Protein AF-A0A3B0TA34-F1 (afdb_monomer_lite)

Radius of gyration: 27.47 Å; chains: 1; bounding box: 43×39×85 Å

Foldseek 3Di:
DDDDDDPPPPPPDPPPPPPDPVPVPPDPPPQAQVNLVVLQCVCVVVVDDLVRSCVVSVDDSVVSVCSNVDVDGDDDDDPDDPDDPPCPPCVVVVVVLVVVQVVDDPVPRDDPVRVVVVVPD

Organism: NCBI:txid652676

Sequence (121 aa):
MTHLGGKLSFKIAPPVLILSVHFSAENEQVILMESAVKIRRLVLRNGHSIRSGSRSTGLSRKTIRKHVNDASPPSYHRNALPALHKLAGFEGWLEACYEQDLTRPSREHRSALKLYGLVSV

pLDDT: mean 76.42, std 22.55, range [29.98, 96.62]

Structure (mmCIF, N/CA/C/O backbone):
data_AF-A0A3B0TA34-F1
#
_entry.id   AF-A0A3B0TA34-F1
#
loop_
_atom_site.group_PDB
_atom_site.id
_atom_site.type_symbol
_atom_site.label_atom_id
_atom_site.label_alt_id
_atom_site.label_comp_id
_atom_site.label_asym_id
_atom_site.label_entity_id
_atom_site.label_seq_id
_atom_site.pdbx_PDB_ins_code
_atom_site.Cartn_x
_atom_site.Cartn_y
_atom_site.Cartn_z
_atom_site.occupancy
_atom_site.B_iso_or_equiv
_atom_site.auth_seq_id
_atom_site.auth_comp_id
_atom_site.auth_asym_id
_atom_site.auth_atom_id
_atom_site.pdbx_PDB_model_num
ATOM 1 N N . MET A 1 1 ? -6.168 -27.017 53.976 1.00 33.44 1 MET A N 1
ATOM 2 C CA . MET A 1 1 ? -6.008 -28.217 53.122 1.00 33.44 1 MET A CA 1
ATOM 3 C C . MET A 1 1 ? -7.008 -28.047 51.990 1.00 33.44 1 MET A C 1
ATOM 5 O O . MET A 1 1 ? -8.180 -27.975 52.296 1.00 33.44 1 MET A O 1
ATOM 9 N N . THR A 1 2 ? -6.690 -27.789 50.732 1.00 39.59 2 THR A N 1
ATOM 10 C CA . THR A 1 2 ? -5.500 -27.997 49.904 1.00 39.59 2 THR A CA 1
ATOM 11 C C . THR A 1 2 ? -5.573 -26.998 48.743 1.00 39.59 2 THR A C 1
ATOM 13 O O . THR A 1 2 ? -6.660 -26.624 48.310 1.00 39.59 2 THR A O 1
ATOM 16 N N . HIS A 1 3 ? -4.405 -26.563 48.270 1.00 38.34 3 HIS A N 1
ATOM 17 C CA . HIS A 1 3 ? -4.197 -25.832 47.020 1.00 38.34 3 HIS A CA 1
ATOM 18 C C . HIS A 1 3 ? -4.964 -26.447 45.838 1.00 38.34 3 HIS A C 1
ATOM 20 O O . HIS A 1 3 ? -5.135 -27.661 45.805 1.00 38.34 3 HIS A O 1
ATOM 26 N N . LEU A 1 4 ? -5.309 -25.629 44.836 1.00 40.94 4 LEU A N 1
ATOM 27 C CA . LEU A 1 4 ? -4.760 -25.746 43.474 1.00 40.94 4 LEU A CA 1
ATOM 28 C C . LEU A 1 4 ? -5.218 -24.553 42.619 1.00 40.94 4 LEU A C 1
ATOM 30 O O . LEU A 1 4 ? -6.343 -24.483 42.133 1.00 40.94 4 LEU A O 1
ATOM 34 N N . GLY A 1 5 ? -4.304 -23.595 42.450 1.00 37.91 5 GLY A N 1
ATOM 35 C CA . GLY A 1 5 ? -4.434 -22.526 41.472 1.00 37.91 5 GLY A CA 1
ATOM 36 C C . GLY A 1 5 ? -4.250 -23.079 40.062 1.00 37.91 5 GLY A C 1
ATOM 37 O O . GLY A 1 5 ? -3.171 -23.556 39.711 1.00 37.91 5 GLY A O 1
ATOM 38 N N . GLY A 1 6 ? -5.294 -22.980 39.244 1.00 34.88 6 GLY A N 1
ATOM 39 C CA . GLY A 1 6 ? -5.194 -23.151 37.801 1.00 34.88 6 GLY A CA 1
ATOM 40 C C . GLY A 1 6 ? -4.649 -21.870 37.181 1.00 34.88 6 GLY A C 1
ATOM 41 O O . GLY A 1 6 ? -5.402 -20.937 36.922 1.00 34.88 6 GLY A O 1
ATOM 42 N N . LYS A 1 7 ? -3.333 -21.804 36.964 1.00 43.19 7 LYS A N 1
ATOM 43 C CA . LYS A 1 7 ? -2.711 -20.767 36.135 1.00 43.19 7 LYS A CA 1
ATOM 44 C C . LYS A 1 7 ? -3.258 -20.915 34.712 1.00 43.19 7 LYS A C 1
ATOM 46 O O . LYS A 1 7 ? -2.795 -21.772 33.965 1.00 43.19 7 LYS A O 1
ATOM 51 N N . LEU A 1 8 ? -4.225 -20.086 34.322 1.00 38.94 8 LEU A N 1
ATOM 52 C CA . LEU A 1 8 ? -4.530 -19.861 32.911 1.00 38.94 8 LEU A CA 1
ATOM 53 C C . LEU A 1 8 ? -3.385 -19.025 32.340 1.00 38.94 8 LEU A C 1
ATOM 55 O O . LEU A 1 8 ? -3.430 -17.801 32.283 1.00 38.94 8 LEU A O 1
ATOM 59 N N . SER A 1 9 ? -2.297 -19.709 31.995 1.00 31.56 9 SER A N 1
ATOM 60 C CA . SER A 1 9 ? -1.220 -19.147 31.198 1.00 31.56 9 SER A CA 1
ATOM 61 C C . SER A 1 9 ? -1.808 -18.761 29.845 1.00 31.56 9 SER A C 1
ATOM 63 O O . SER A 1 9 ? -1.958 -19.612 28.969 1.00 31.56 9 SER A O 1
ATOM 65 N N . PHE A 1 10 ? -2.158 -17.485 29.677 1.00 35.09 10 PHE A N 1
ATOM 66 C CA . PHE A 1 10 ? -2.410 -16.902 28.367 1.00 35.09 10 PHE A CA 1
ATOM 67 C C . PHE A 1 10 ? -1.069 -16.926 27.630 1.00 35.09 10 PHE A C 1
ATOM 69 O O . PHE A 1 10 ? -0.249 -16.016 27.729 1.00 35.09 10 PHE A O 1
ATOM 76 N N . LYS A 1 11 ? -0.776 -18.057 26.982 1.00 32.44 11 LYS A N 1
ATOM 77 C CA . LYS A 1 11 ? 0.316 -18.152 26.023 1.00 32.44 11 LYS A CA 1
ATOM 78 C C . LYS A 1 11 ? -0.032 -17.149 24.935 1.00 32.44 11 LYS A C 1
ATOM 80 O O . LYS A 1 11 ? -0.903 -17.419 24.113 1.00 32.44 11 LYS A O 1
ATOM 85 N N . ILE A 1 12 ? 0.626 -15.995 24.958 1.00 38.75 12 ILE A N 1
ATOM 86 C CA . ILE A 1 12 ? 0.745 -15.134 23.788 1.00 38.75 12 ILE A CA 1
ATOM 87 C C . ILE A 1 12 ? 1.422 -16.020 22.746 1.00 38.75 12 ILE A C 1
ATOM 89 O O . ILE A 1 12 ? 2.625 -16.278 22.803 1.00 38.75 12 ILE A O 1
ATOM 93 N N . ALA A 1 13 ? 0.600 -16.626 21.894 1.00 39.50 13 ALA A N 1
ATOM 94 C CA . ALA A 1 13 ? 1.072 -17.420 20.786 1.00 39.50 13 ALA A CA 1
ATOM 95 C C . ALA A 1 13 ? 1.910 -16.498 19.883 1.00 39.50 13 ALA A C 1
ATOM 97 O O . ALA A 1 13 ? 1.554 -15.326 19.718 1.00 39.50 13 ALA A O 1
ATOM 98 N N . PRO A 1 14 ? 3.029 -16.992 19.325 1.00 38.81 14 PRO A N 1
ATOM 99 C CA . PRO A 1 14 ? 3.821 -16.231 18.367 1.00 38.81 14 PRO A CA 1
ATOM 100 C C . PRO A 1 14 ? 2.926 -15.763 17.209 1.00 38.81 14 PRO A C 1
ATOM 102 O O . PRO A 1 14 ? 1.928 -16.429 16.914 1.00 38.81 14 PRO A O 1
ATOM 105 N N . PRO A 1 15 ? 3.255 -14.618 16.582 1.00 42.88 15 PRO A N 1
ATOM 106 C CA . PRO A 1 15 ? 2.373 -13.917 15.659 1.00 42.88 15 PRO A CA 1
ATOM 107 C C . PRO A 1 15 ? 1.853 -14.888 14.609 1.00 42.88 15 PRO A C 1
ATOM 109 O O . PRO A 1 15 ? 2.621 -15.498 13.864 1.00 42.88 15 PRO A O 1
ATOM 112 N N . VAL A 1 16 ? 0.533 -15.061 14.618 1.00 40.81 16 VAL A N 1
ATOM 113 C CA . VAL A 1 16 ? -0.184 -15.946 13.712 1.00 40.81 16 VAL A CA 1
ATOM 114 C C . VAL A 1 16 ? 0.214 -15.553 12.296 1.00 40.81 16 VAL A C 1
ATOM 116 O O . VAL A 1 16 ? -0.021 -14.425 11.862 1.00 40.81 16 VAL A O 1
ATOM 119 N N . LEU A 1 17 ? 0.868 -16.479 11.598 1.00 34.91 17 LEU A N 1
ATOM 120 C CA . LEU A 1 17 ? 1.088 -16.409 10.165 1.00 34.91 17 LEU A CA 1
ATOM 121 C C . LEU A 1 17 ? -0.294 -16.313 9.509 1.00 34.91 17 LEU A C 1
ATOM 123 O O . LEU A 1 17 ? -0.996 -17.315 9.378 1.00 34.91 17 LEU A O 1
ATOM 127 N N . ILE A 1 18 ? -0.706 -15.096 9.147 1.00 35.75 18 ILE A N 1
ATOM 128 C CA . ILE A 1 18 ? -1.902 -14.853 8.340 1.00 35.75 18 ILE A CA 1
ATOM 129 C C . ILE A 1 18 ? -1.584 -15.381 6.941 1.00 35.75 18 ILE A C 1
ATOM 131 O O . ILE A 1 18 ? -0.991 -14.699 6.105 1.00 35.75 18 ILE A O 1
ATOM 135 N N . LEU A 1 19 ? -1.930 -16.647 6.721 1.00 29.98 19 LEU A N 1
ATOM 136 C CA . LEU A 1 19 ? -1.885 -17.286 5.421 1.00 29.98 19 LEU A CA 1
ATOM 137 C C . LEU A 1 19 ? -2.995 -16.689 4.548 1.00 29.98 19 LEU A C 1
ATOM 139 O O . LEU A 1 19 ? -4.182 -16.799 4.849 1.00 29.98 19 LEU A O 1
ATOM 143 N N . SER A 1 20 ? -2.551 -16.081 3.448 1.00 34.03 20 SER A N 1
ATOM 144 C CA . SER A 1 20 ? -3.316 -15.744 2.244 1.00 34.03 20 SER A CA 1
ATOM 145 C C . SER A 1 20 ? -4.539 -14.850 2.447 1.00 34.03 20 SER A C 1
ATOM 147 O O . SER A 1 20 ? -5.685 -15.258 2.271 1.00 34.03 20 SER A O 1
ATOM 149 N N . VAL A 1 21 ? -4.271 -13.554 2.630 1.00 36.91 21 VAL A N 1
ATOM 150 C CA . VAL A 1 21 ? -5.081 -12.561 1.920 1.00 36.91 21 VAL A CA 1
ATOM 151 C C . VAL A 1 21 ? -4.916 -12.897 0.440 1.00 36.91 21 VAL A C 1
ATOM 153 O O . VAL A 1 21 ? -3.814 -12.792 -0.099 1.00 36.91 21 VAL A O 1
ATOM 156 N N . HIS A 1 22 ? -5.989 -13.348 -0.207 1.00 36.06 22 HIS A N 1
ATOM 157 C CA . HIS A 1 22 ? -6.104 -13.304 -1.659 1.00 36.06 22 HIS A CA 1
ATOM 158 C C . HIS A 1 22 ? -6.110 -11.814 -2.035 1.00 36.06 22 HIS A C 1
ATOM 160 O O . HIS A 1 22 ? -7.150 -11.188 -2.215 1.00 36.06 22 HIS A O 1
ATOM 166 N N . PHE A 1 23 ? -4.923 -11.207 -2.017 1.00 35.44 23 PHE A N 1
ATOM 167 C CA . PHE A 1 23 ? -4.676 -9.872 -2.516 1.00 35.44 23 PHE A CA 1
ATOM 168 C C . PHE A 1 23 ? -4.859 -10.001 -4.018 1.00 35.44 23 PHE A C 1
ATOM 170 O O . PHE A 1 23 ? -3.992 -10.545 -4.704 1.00 35.44 23 PHE A O 1
ATOM 1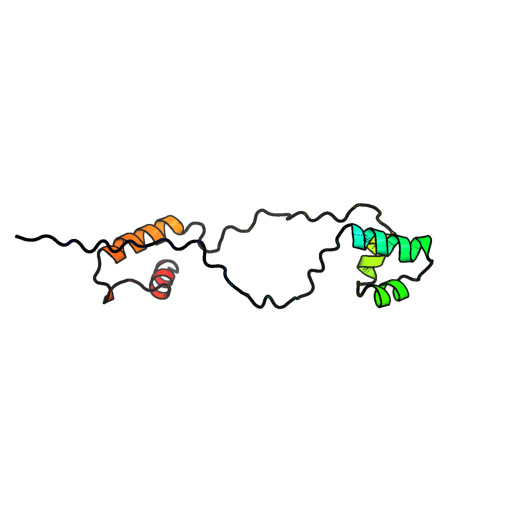77 N N . SER A 1 24 ? -6.049 -9.636 -4.500 1.00 31.17 24 SER A N 1
ATOM 178 C CA . SER A 1 24 ? -6.342 -9.543 -5.924 1.00 31.17 24 SER A CA 1
ATOM 179 C C . SER A 1 24 ? -5.193 -8.790 -6.573 1.00 31.17 24 SER A C 1
ATOM 181 O O . SER A 1 24 ? -4.972 -7.614 -6.297 1.00 31.17 24 SER A O 1
ATOM 183 N N . ALA A 1 25 ? -4.407 -9.534 -7.347 1.00 35.53 25 ALA A N 1
ATOM 184 C CA . ALA A 1 25 ? -3.177 -9.092 -7.966 1.00 35.53 25 ALA A CA 1
ATOM 185 C C . ALA A 1 25 ? -3.499 -8.089 -9.075 1.00 35.53 25 ALA A C 1
ATOM 187 O O . ALA A 1 25 ? -3.434 -8.395 -10.264 1.00 35.53 25 ALA A O 1
ATOM 188 N N . GLU A 1 26 ? -3.843 -6.867 -8.693 1.00 39.16 26 GLU A N 1
ATOM 189 C CA . GLU A 1 26 ? -3.820 -5.730 -9.595 1.00 39.16 26 GLU A CA 1
ATOM 190 C C . GLU A 1 26 ? -2.362 -5.298 -9.783 1.00 39.16 26 GLU A C 1
ATOM 192 O O . GLU A 1 26 ? -1.885 -4.354 -9.176 1.00 39.16 26 GLU A O 1
ATOM 197 N N . ASN A 1 27 ? -1.630 -6.064 -10.598 1.00 42.25 27 ASN A N 1
ATOM 198 C CA . ASN A 1 27 ? -0.451 -5.663 -11.376 1.00 42.25 27 ASN A CA 1
ATOM 199 C C . ASN A 1 27 ? 0.507 -4.604 -10.778 1.00 42.25 27 ASN A C 1
ATOM 201 O O . ASN A 1 27 ? 0.987 -3.740 -11.513 1.00 42.25 27 ASN A O 1
ATOM 205 N N . GLU A 1 28 ? 0.905 -4.692 -9.508 1.00 48.56 28 GLU A N 1
ATOM 206 C CA . GLU A 1 28 ? 2.122 -4.016 -9.039 1.00 48.56 28 GLU A CA 1
ATOM 207 C C . GLU A 1 28 ? 3.344 -4.843 -9.460 1.00 48.56 28 GLU A C 1
ATOM 209 O O . GLU A 1 28 ? 4.028 -5.479 -8.661 1.00 48.56 28 GLU A O 1
ATOM 214 N N . GLN A 1 29 ? 3.617 -4.869 -10.768 1.00 57.53 29 GLN A N 1
ATOM 215 C CA . GLN A 1 29 ? 4.881 -5.387 -11.286 1.00 57.53 29 GLN A CA 1
ATOM 216 C C . GLN A 1 29 ? 5.991 -4.407 -10.901 1.00 57.53 29 GLN A C 1
ATOM 218 O O . GLN A 1 29 ? 6.318 -3.473 -11.637 1.00 57.53 29 GLN A O 1
ATOM 223 N N . VAL A 1 30 ? 6.562 -4.615 -9.717 1.00 72.69 30 VAL A N 1
ATOM 224 C CA . VAL A 1 30 ? 7.811 -3.979 -9.307 1.00 72.69 30 VAL A CA 1
ATOM 225 C C . VAL A 1 30 ? 8.890 -4.435 -10.292 1.00 72.69 30 VAL A C 1
ATOM 227 O O . VAL A 1 30 ? 9.220 -5.614 -10.403 1.00 72.69 30 VAL A O 1
ATOM 230 N N . ILE A 1 31 ? 9.414 -3.492 -11.067 1.00 80.81 31 ILE A N 1
ATOM 231 C CA . ILE A 1 31 ? 10.470 -3.727 -12.045 1.00 80.81 31 ILE A CA 1
ATOM 232 C C . ILE A 1 31 ? 11.787 -3.794 -11.293 1.00 80.81 31 ILE A C 1
ATOM 234 O O . ILE A 1 31 ? 12.345 -2.786 -10.865 1.00 80.81 31 ILE A O 1
ATOM 238 N N . LEU A 1 32 ? 12.306 -5.006 -11.173 1.00 85.94 32 LEU A N 1
ATOM 239 C CA . LEU A 1 32 ? 13.644 -5.226 -10.654 1.00 85.94 32 LEU A CA 1
ATOM 240 C C . LEU A 1 32 ? 14.700 -4.699 -11.637 1.00 85.94 32 LEU A C 1
ATOM 242 O O . LEU 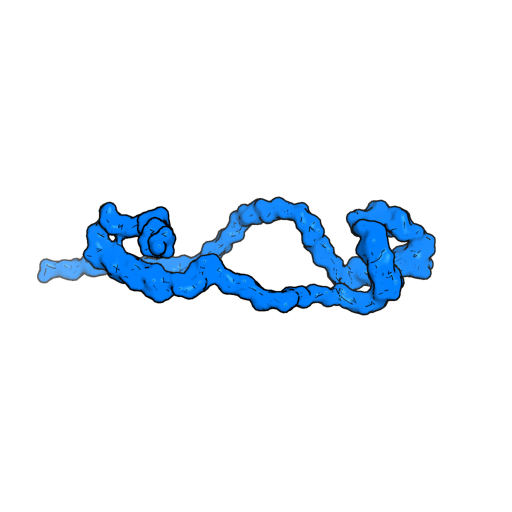A 1 32 ? 14.481 -4.626 -12.851 1.00 85.94 32 LEU A O 1
ATOM 246 N N . MET A 1 33 ? 15.881 -4.377 -11.110 1.00 87.44 33 MET A N 1
ATOM 247 C CA . MET A 1 33 ? 17.013 -3.870 -11.893 1.00 87.44 33 MET A CA 1
ATOM 248 C C . MET A 1 33 ? 17.364 -4.785 -13.078 1.00 87.44 33 MET A C 1
ATOM 250 O O . MET A 1 33 ? 17.609 -4.321 -14.192 1.00 87.44 33 MET A O 1
ATOM 254 N N . GLU A 1 34 ? 17.310 -6.101 -12.873 1.00 85.94 34 GLU A N 1
ATOM 255 C CA . GLU A 1 34 ? 17.548 -7.087 -13.929 1.00 85.94 34 GLU A CA 1
ATOM 256 C C . GLU A 1 34 ? 16.573 -6.956 -15.110 1.00 85.94 34 GLU A C 1
ATOM 258 O O . GLU A 1 34 ? 16.974 -7.076 -16.269 1.00 85.94 34 GLU A O 1
ATOM 263 N N . SER A 1 35 ? 15.306 -6.655 -14.835 1.00 86.50 35 SER A N 1
ATOM 264 C CA . SER A 1 35 ? 14.264 -6.483 -15.844 1.00 86.50 35 SER A CA 1
ATOM 265 C C . SER A 1 35 ? 14.483 -5.196 -16.634 1.00 86.50 35 SER A C 1
ATOM 267 O O . SER A 1 35 ? 14.386 -5.211 -17.861 1.00 86.50 35 SER A O 1
ATOM 269 N N . ALA A 1 36 ? 14.888 -4.108 -15.971 1.00 87.75 36 ALA A N 1
ATOM 270 C CA . ALA A 1 36 ? 15.260 -2.862 -16.642 1.00 87.75 36 ALA A CA 1
ATOM 271 C C . 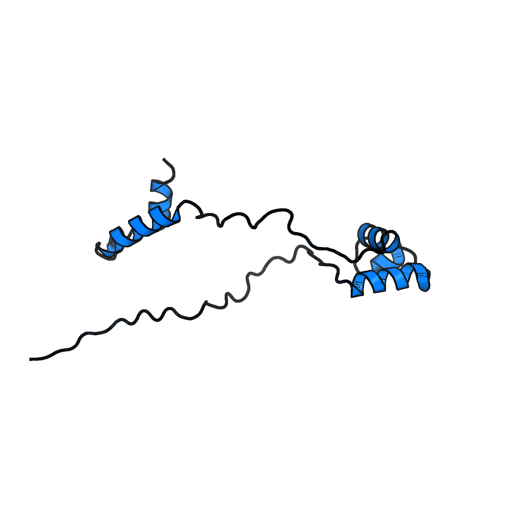ALA A 1 36 ? 16.449 -3.056 -17.606 1.00 87.75 36 ALA A C 1
ATOM 273 O O . ALA A 1 36 ? 16.401 -2.616 -18.759 1.00 87.75 36 ALA A O 1
ATOM 274 N N . VAL A 1 37 ? 17.484 -3.795 -17.190 1.00 90.56 37 VAL A N 1
ATOM 275 C CA . VAL A 1 37 ? 18.640 -4.109 -18.049 1.00 90.56 37 VAL A CA 1
ATOM 276 C C . VAL A 1 37 ? 18.244 -5.009 -19.224 1.00 90.56 37 VAL A C 1
ATOM 278 O O . VAL A 1 37 ? 18.681 -4.769 -20.354 1.00 90.56 37 VAL A O 1
ATOM 281 N N . LYS A 1 38 ? 17.392 -6.019 -18.996 1.00 91.06 38 LYS A N 1
ATOM 282 C CA . LYS A 1 38 ? 16.866 -6.900 -20.057 1.00 91.06 38 LYS A CA 1
ATOM 283 C C . LYS A 1 38 ? 16.116 -6.096 -21.121 1.00 91.06 38 LYS A C 1
ATOM 285 O O . LYS A 1 38 ? 16.388 -6.274 -22.307 1.00 91.06 38 LYS A O 1
ATOM 290 N N . ILE A 1 39 ? 15.254 -5.159 -20.716 1.00 91.88 39 ILE A N 1
ATOM 291 C CA . ILE A 1 39 ? 14.530 -4.258 -21.630 1.00 91.88 39 ILE A CA 1
ATOM 292 C C . ILE A 1 39 ? 15.504 -3.448 -22.492 1.00 91.88 39 ILE A C 1
ATOM 294 O O . ILE A 1 39 ? 15.348 -3.384 -23.713 1.00 91.88 39 ILE A O 1
ATOM 298 N N . ARG A 1 40 ? 16.531 -2.851 -21.873 1.00 92.06 40 ARG A N 1
ATOM 299 C CA . ARG A 1 40 ? 17.519 -2.030 -22.588 1.00 92.06 40 ARG A CA 1
ATOM 300 C C . ARG A 1 40 ? 18.307 -2.844 -23.601 1.00 92.06 40 ARG A C 1
ATOM 302 O O . ARG A 1 40 ? 18.444 -2.413 -24.740 1.00 92.06 40 ARG A O 1
ATOM 309 N N . ARG A 1 41 ? 18.776 -4.038 -23.229 1.00 93.69 41 ARG A N 1
ATOM 310 C CA . ARG A 1 41 ? 19.461 -4.943 -24.168 1.00 93.69 41 ARG A CA 1
ATOM 311 C C . ARG A 1 41 ? 18.547 -5.328 -25.329 1.00 93.69 41 ARG A C 1
ATOM 313 O O . ARG A 1 41 ? 18.966 -5.275 -26.479 1.00 93.69 41 ARG A O 1
ATOM 320 N N . LEU A 1 42 ? 17.294 -5.656 -25.037 1.00 93.19 42 LEU A N 1
ATOM 321 C CA . LEU A 1 42 ? 16.324 -6.074 -26.042 1.00 93.19 42 LEU A CA 1
ATOM 322 C C . LEU A 1 42 ? 16.081 -4.980 -27.098 1.00 93.19 42 LEU A C 1
ATOM 324 O O . LEU A 1 42 ? 16.036 -5.278 -28.286 1.00 93.19 42 LEU A O 1
ATOM 328 N N . VAL A 1 43 ? 15.980 -3.711 -26.702 1.00 94.19 43 VAL A N 1
ATOM 329 C CA . VAL A 1 43 ? 15.699 -2.621 -27.654 1.00 94.19 43 VAL A CA 1
ATOM 330 C C . VAL A 1 43 ? 16.974 -2.037 -28.266 1.00 94.19 43 VAL A C 1
ATOM 332 O O . VAL A 1 43 ? 17.060 -1.910 -29.482 1.00 94.19 43 VAL A O 1
ATOM 335 N N . LEU A 1 44 ? 17.970 -1.694 -27.445 1.00 93.75 44 LEU A N 1
ATOM 336 C CA . LEU A 1 44 ? 19.158 -0.958 -27.894 1.00 93.75 44 LEU A CA 1
ATOM 337 C C . LEU A 1 44 ? 20.223 -1.859 -28.521 1.00 93.75 44 LEU A C 1
ATOM 339 O O . LEU A 1 44 ? 20.914 -1.427 -29.435 1.00 93.75 44 LEU A O 1
ATOM 343 N N . ARG A 1 45 ? 20.375 -3.098 -28.033 1.00 94.06 45 ARG A N 1
ATOM 344 C CA . ARG A 1 45 ? 21.388 -4.036 -28.546 1.00 94.06 45 ARG A CA 1
ATOM 345 C C . ARG A 1 45 ? 20.818 -4.965 -29.610 1.00 94.06 45 ARG A C 1
ATOM 347 O O . ARG A 1 45 ? 21.446 -5.161 -30.639 1.00 94.06 45 ARG A O 1
ATOM 354 N N . ASN A 1 46 ? 19.641 -5.532 -29.359 1.00 93.12 46 ASN A N 1
ATOM 355 C CA . ASN A 1 46 ? 19.034 -6.513 -30.262 1.00 93.12 46 ASN A CA 1
ATOM 356 C C . ASN A 1 46 ? 18.122 -5.865 -31.324 1.00 93.12 46 ASN A C 1
ATOM 358 O O . ASN A 1 46 ? 17.594 -6.569 -32.178 1.00 93.12 46 ASN A O 1
ATOM 362 N N . GLY A 1 47 ? 17.900 -4.545 -31.269 1.00 93.81 47 GLY A N 1
ATOM 363 C CA . GLY A 1 47 ? 17.146 -3.803 -32.285 1.00 93.81 47 GLY A CA 1
ATOM 364 C C . GLY A 1 47 ? 15.638 -4.074 -32.304 1.00 93.81 47 GLY A C 1
ATOM 365 O O . GLY A 1 47 ? 14.958 -3.716 -33.267 1.00 93.81 47 GLY A O 1
ATOM 366 N N . HIS A 1 48 ? 15.073 -4.701 -31.268 1.00 94.00 48 HIS A N 1
ATOM 367 C CA . HIS A 1 48 ? 13.635 -4.947 -31.233 1.00 94.00 48 HIS A CA 1
ATOM 368 C C . HIS A 1 48 ? 12.851 -3.641 -31.079 1.00 94.00 48 HIS A C 1
ATOM 370 O O . HIS A 1 48 ? 13.154 -2.790 -30.241 1.00 94.00 48 HIS A O 1
ATOM 376 N N . SER A 1 49 ? 11.752 -3.522 -31.825 1.00 96.62 49 SER A N 1
ATOM 377 C CA . SER A 1 49 ? 10.828 -2.402 -31.650 1.00 96.62 49 SER A CA 1
ATOM 378 C C . SER A 1 49 ? 10.168 -2.427 -30.265 1.00 96.62 49 SER A C 1
ATOM 380 O O . SER A 1 49 ? 9.919 -3.487 -29.688 1.00 96.62 49 SER 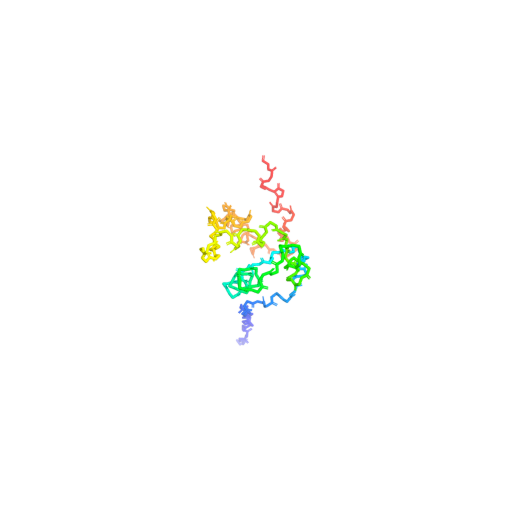A O 1
ATOM 382 N N . ILE A 1 50 ? 9.764 -1.256 -29.763 1.00 95.38 50 ILE A N 1
ATOM 383 C CA . ILE A 1 50 ? 9.032 -1.123 -28.488 1.00 95.38 50 ILE A CA 1
ATOM 384 C C . ILE A 1 50 ? 7.760 -1.996 -28.461 1.00 95.38 50 ILE A C 1
ATOM 386 O O . ILE A 1 50 ? 7.396 -2.545 -27.422 1.00 95.38 50 ILE A O 1
ATOM 390 N N . ARG A 1 51 ? 7.076 -2.156 -29.607 1.00 94.56 51 ARG A N 1
ATOM 391 C CA . ARG A 1 51 ? 5.902 -3.041 -29.720 1.00 94.56 51 ARG A CA 1
ATOM 392 C C . ARG A 1 51 ? 6.281 -4.512 -29.555 1.00 94.56 51 ARG A C 1
ATOM 394 O O . ARG A 1 51 ? 5.570 -5.221 -28.849 1.00 94.56 51 ARG A O 1
ATOM 401 N N . SER A 1 52 ? 7.376 -4.942 -30.182 1.00 94.00 52 SER A N 1
ATOM 402 C CA . SER A 1 52 ? 7.904 -6.302 -30.039 1.00 94.00 52 SER A CA 1
ATOM 403 C C . SER A 1 52 ? 8.318 -6.575 -28.594 1.00 94.00 52 SER A C 1
ATOM 405 O O . SER A 1 52 ? 7.892 -7.573 -28.025 1.00 94.00 52 SER A O 1
ATOM 407 N N . GLY A 1 53 ? 9.052 -5.643 -27.976 1.00 90.88 53 GLY A N 1
ATOM 408 C CA . GLY A 1 53 ? 9.453 -5.735 -26.572 1.00 90.88 53 GLY A CA 1
ATOM 409 C C . GLY A 1 53 ? 8.266 -5.841 -25.613 1.00 90.88 53 GLY A C 1
ATOM 410 O O . GLY A 1 53 ? 8.319 -6.600 -24.654 1.00 90.88 53 GLY A O 1
ATOM 411 N N . SER A 1 54 ? 7.168 -5.128 -25.881 1.00 91.06 54 SER A N 1
ATOM 412 C CA . SER A 1 54 ? 5.942 -5.199 -25.067 1.00 91.06 54 SER A CA 1
ATOM 413 C C . SER A 1 54 ? 5.280 -6.573 -25.136 1.00 91.06 54 SER A C 1
ATOM 415 O O . SER A 1 54 ? 4.887 -7.111 -24.107 1.00 91.06 54 SER A O 1
ATOM 417 N N . ARG A 1 55 ? 5.224 -7.182 -26.327 1.00 90.94 55 ARG A N 1
ATOM 418 C CA . ARG A 1 55 ? 4.700 -8.545 -26.495 1.00 90.94 55 ARG A CA 1
ATOM 419 C C . ARG A 1 55 ? 5.583 -9.596 -25.822 1.00 90.94 55 ARG A C 1
ATOM 421 O O . ARG A 1 55 ? 5.050 -10.526 -25.239 1.00 90.94 55 ARG A O 1
ATOM 428 N N . SER A 1 56 ? 6.907 -9.444 -25.885 1.00 87.75 56 SER A N 1
ATOM 429 C CA . SER A 1 56 ? 7.839 -10.426 -25.318 1.00 87.75 56 SER A CA 1
ATOM 430 C C . SER A 1 56 ? 7.992 -10.322 -23.800 1.00 87.75 56 SER A C 1
ATOM 432 O O . SER A 1 56 ? 8.244 -11.326 -23.149 1.00 87.75 56 SER A O 1
ATOM 434 N N . THR A 1 57 ? 7.889 -9.116 -23.231 1.00 85.94 57 THR A N 1
ATOM 435 C CA . THR A 1 57 ? 8.091 -8.884 -21.787 1.00 85.94 57 THR A CA 1
ATOM 436 C C . THR A 1 57 ? 6.791 -8.781 -20.993 1.00 85.94 57 THR A C 1
ATOM 438 O O . THR A 1 57 ? 6.844 -8.740 -19.771 1.00 85.94 57 THR A O 1
ATOM 441 N N . GLY A 1 58 ? 5.633 -8.676 -21.657 1.00 88.00 58 GLY A N 1
ATOM 442 C CA . GLY A 1 58 ? 4.349 -8.404 -21.000 1.00 88.00 58 GLY A CA 1
ATOM 443 C C . GLY A 1 58 ? 4.229 -6.987 -20.423 1.00 88.00 58 GLY A C 1
ATOM 444 O O . GLY A 1 58 ? 3.186 -6.625 -19.885 1.00 88.00 58 GLY A O 1
ATOM 445 N N . LEU A 1 59 ? 5.268 -6.155 -20.553 1.00 88.94 59 LEU A N 1
ATOM 446 C CA . LEU A 1 59 ? 5.286 -4.801 -20.017 1.00 88.94 59 LEU A CA 1
ATOM 447 C C . LEU A 1 59 ? 4.583 -3.816 -20.946 1.00 88.94 59 LEU A C 1
ATOM 449 O O . LEU A 1 59 ? 4.613 -3.926 -22.180 1.00 88.94 59 LEU A O 1
ATOM 453 N N . SER A 1 60 ? 4.009 -2.774 -20.345 1.00 90.25 60 SER A N 1
ATOM 454 C CA . SER A 1 60 ? 3.425 -1.678 -21.108 1.00 90.25 60 SER A CA 1
ATOM 455 C C . SER A 1 60 ? 4.488 -1.000 -21.983 1.00 90.25 60 SER A C 1
ATOM 457 O O . SER A 1 60 ? 5.647 -0.817 -21.596 1.00 90.25 60 SER A O 1
ATOM 459 N N . ARG A 1 61 ? 4.082 -0.537 -23.169 1.00 92.44 61 ARG A N 1
ATOM 460 C CA . ARG A 1 61 ? 4.971 0.219 -24.070 1.00 92.44 61 ARG A CA 1
ATOM 461 C C . ARG A 1 61 ? 5.534 1.479 -23.402 1.00 92.44 61 ARG A C 1
ATOM 463 O O . ARG A 1 61 ? 6.655 1.872 -23.712 1.00 92.44 61 ARG A O 1
ATOM 470 N N . LYS A 1 62 ? 4.775 2.094 -22.483 1.00 94.31 62 LYS A N 1
ATOM 471 C CA . LYS A 1 62 ? 5.201 3.263 -21.696 1.00 94.31 62 LYS A CA 1
ATOM 472 C C . LYS A 1 62 ? 6.365 2.902 -20.772 1.00 94.31 62 LYS A C 1
ATOM 474 O O . LYS A 1 62 ? 7.357 3.620 -20.746 1.00 94.31 62 LYS A O 1
ATOM 479 N N . THR A 1 63 ? 6.268 1.766 -20.086 1.00 91.94 63 THR A N 1
ATOM 480 C CA . THR A 1 63 ? 7.315 1.228 -19.210 1.00 91.94 63 THR A CA 1
ATOM 481 C C . THR A 1 63 ? 8.599 0.924 -19.977 1.00 91.94 63 THR A C 1
ATOM 483 O O . THR A 1 63 ? 9.682 1.332 -19.568 1.00 91.94 63 THR A O 1
ATOM 486 N N . ILE A 1 64 ? 8.479 0.265 -21.131 1.00 92.81 64 ILE A N 1
ATOM 487 C CA . ILE A 1 64 ? 9.632 -0.030 -21.988 1.00 92.81 64 ILE A CA 1
ATOM 488 C C . ILE A 1 64 ? 10.280 1.266 -22.469 1.00 92.81 64 ILE A C 1
ATOM 490 O O . ILE A 1 64 ? 11.487 1.426 -22.342 1.00 92.81 64 ILE A O 1
ATOM 494 N N . ARG A 1 65 ? 9.485 2.225 -22.963 1.00 94.88 65 ARG A N 1
ATOM 495 C CA . ARG A 1 65 ? 9.997 3.530 -23.398 1.00 94.88 65 ARG A CA 1
ATOM 496 C C . ARG A 1 65 ? 10.710 4.270 -22.263 1.00 94.88 65 ARG A C 1
ATOM 498 O O . ARG A 1 65 ? 11.781 4.815 -22.503 1.00 94.88 65 ARG A O 1
ATOM 505 N N . LYS A 1 66 ? 10.160 4.243 -21.041 1.00 93.12 66 LYS A N 1
ATOM 506 C CA . LYS A 1 66 ? 10.804 4.810 -19.846 1.00 93.12 66 LYS A CA 1
ATOM 507 C C . LYS A 1 66 ? 12.208 4.232 -19.669 1.00 93.12 66 LYS A C 1
ATOM 509 O O . LYS A 1 66 ? 13.154 5.000 -19.617 1.00 93.12 66 LYS A O 1
ATOM 514 N N . HIS A 1 67 ? 12.352 2.908 -19.641 1.00 91.31 67 HIS A N 1
ATOM 515 C CA . HIS A 1 67 ? 13.647 2.269 -19.377 1.00 91.31 67 HIS A CA 1
ATOM 516 C C . HIS A 1 67 ? 14.605 2.238 -20.564 1.00 91.31 67 HIS A C 1
ATOM 518 O O . HIS A 1 67 ? 15.798 2.040 -20.368 1.00 91.31 67 HIS A O 1
ATOM 524 N N . VAL A 1 68 ? 14.125 2.444 -21.787 1.00 92.88 68 VAL A N 1
ATOM 525 C CA . VAL A 1 68 ? 14.996 2.685 -22.945 1.00 92.88 68 VAL A CA 1
ATOM 526 C C . VAL A 1 68 ? 15.604 4.085 -22.868 1.00 92.88 68 VAL A C 1
ATOM 528 O O . VAL A 1 68 ? 16.811 4.233 -23.052 1.00 92.88 68 VAL A O 1
ATOM 531 N N . ASN A 1 69 ? 14.797 5.093 -22.534 1.00 93.31 69 ASN A N 1
ATOM 532 C CA . ASN A 1 69 ? 15.243 6.484 -22.469 1.00 93.31 69 ASN A CA 1
ATOM 533 C C . ASN A 1 69 ? 16.073 6.778 -21.211 1.00 93.31 69 ASN A C 1
ATOM 535 O O . ASN A 1 69 ? 17.075 7.477 -21.289 1.00 93.31 69 ASN A O 1
ATOM 539 N N . ASP A 1 70 ? 15.679 6.219 -20.069 1.00 90.06 70 ASP A N 1
ATOM 540 C CA . ASP A 1 70 ? 16.314 6.437 -18.771 1.00 90.06 70 ASP A CA 1
ATOM 541 C C . ASP A 1 70 ? 17.105 5.193 -18.338 1.00 90.06 70 ASP A C 1
ATOM 543 O O . ASP A 1 70 ? 16.564 4.084 -18.276 1.00 90.06 70 ASP A O 1
ATOM 547 N N . ALA A 1 71 ? 18.404 5.378 -18.091 1.00 86.50 71 ALA A N 1
ATOM 548 C CA . ALA A 1 71 ? 19.321 4.333 -17.633 1.00 86.50 71 ALA A CA 1
ATOM 549 C C . ALA A 1 71 ? 19.374 4.213 -16.105 1.00 86.50 71 ALA A C 1
ATOM 551 O O . ALA A 1 71 ? 20.029 3.303 -15.594 1.00 86.50 71 ALA A O 1
ATOM 552 N N . SER A 1 72 ? 18.716 5.129 -15.392 1.00 87.62 72 SER A N 1
ATOM 553 C CA . SER A 1 72 ? 18.668 5.131 -13.940 1.00 87.62 72 SER A CA 1
ATOM 554 C C . SER A 1 72 ? 18.057 3.827 -13.415 1.00 87.62 72 SER A C 1
ATOM 556 O O . SER A 1 72 ? 17.068 3.331 -13.980 1.00 87.62 72 SER A O 1
ATOM 558 N N . PRO A 1 73 ? 18.630 3.241 -12.348 1.00 84.06 73 PRO A N 1
ATOM 559 C CA . PRO A 1 73 ? 18.037 2.081 -11.707 1.00 84.06 73 PRO A CA 1
ATOM 560 C C . PRO A 1 73 ? 16.610 2.406 -11.231 1.00 84.06 73 PRO A C 1
ATOM 562 O O . PRO A 1 73 ? 16.365 3.502 -10.716 1.00 84.06 73 PRO A O 1
ATOM 565 N N . PRO A 1 74 ? 15.648 1.471 -11.365 1.00 87.38 74 PRO A N 1
ATOM 566 C CA . PRO A 1 74 ? 14.340 1.623 -10.745 1.00 87.38 74 PRO A CA 1
ATOM 567 C C . PRO A 1 74 ? 14.510 1.865 -9.246 1.00 87.38 74 PRO A C 1
ATOM 569 O O . PRO A 1 74 ? 15.111 1.051 -8.547 1.00 87.38 74 PRO A O 1
ATOM 572 N N . SER A 1 75 ? 13.987 2.989 -8.766 1.00 83.31 75 SER A N 1
ATOM 573 C CA . SER A 1 75 ? 13.982 3.310 -7.347 1.00 83.31 75 SER A CA 1
ATOM 574 C C . SER A 1 75 ? 12.551 3.450 -6.850 1.00 83.31 75 SER A C 1
ATOM 576 O O . SER A 1 75 ? 11.723 4.124 -7.470 1.00 83.31 75 SER A O 1
ATOM 578 N N . TYR A 1 76 ? 12.269 2.766 -5.746 1.00 83.31 76 TYR A N 1
ATOM 579 C CA . TYR A 1 76 ? 10.957 2.684 -5.126 1.00 83.31 76 TYR A CA 1
ATOM 580 C C . TYR A 1 76 ? 11.028 3.376 -3.776 1.00 83.31 76 TYR A C 1
ATOM 582 O O . TYR A 1 76 ? 11.506 2.807 -2.798 1.00 83.31 76 TYR A O 1
ATOM 590 N N . HIS A 1 77 ? 10.549 4.614 -3.732 1.00 80.31 77 HIS A N 1
ATOM 591 C CA . HIS A 1 77 ? 10.414 5.357 -2.489 1.00 80.31 77 HIS A CA 1
ATOM 592 C C . HIS A 1 77 ? 8.938 5.460 -2.129 1.00 80.31 77 HIS A C 1
ATOM 594 O O . HIS A 1 77 ? 8.100 5.785 -2.972 1.00 80.31 77 HIS A O 1
ATOM 600 N N . ARG A 1 78 ? 8.614 5.198 -0.862 1.00 77.94 78 ARG A N 1
ATOM 601 C CA . ARG A 1 78 ? 7.318 5.594 -0.313 1.00 77.94 78 ARG A CA 1
ATOM 602 C C . ARG A 1 78 ? 7.393 7.091 -0.027 1.00 77.94 78 ARG A C 1
ATOM 604 O O . ARG A 1 78 ? 8.217 7.515 0.773 1.00 77.94 78 ARG A O 1
ATOM 611 N N . ASN A 1 79 ? 6.553 7.878 -0.697 1.00 76.19 79 ASN A N 1
ATOM 612 C CA . ASN A 1 79 ? 6.542 9.340 -0.547 1.00 76.19 79 ASN A CA 1
ATOM 613 C C . ASN A 1 79 ? 6.022 9.802 0.822 1.00 76.19 79 ASN A C 1
ATOM 615 O O . ASN A 1 79 ? 6.245 10.943 1.208 1.00 76.19 79 ASN A O 1
ATOM 619 N N . ALA A 1 80 ? 5.323 8.930 1.546 1.00 78.38 80 ALA A N 1
ATOM 620 C CA . ALA A 1 80 ? 4.820 9.202 2.878 1.00 78.38 80 ALA A CA 1
ATOM 621 C C . ALA A 1 80 ? 5.169 8.042 3.808 1.00 78.38 80 ALA A C 1
ATOM 623 O O . ALA A 1 80 ? 5.287 6.887 3.375 1.00 78.38 80 ALA A O 1
ATOM 624 N N . LEU A 1 81 ? 5.289 8.359 5.097 1.00 72.88 81 LEU A N 1
ATOM 625 C CA . LEU A 1 81 ? 5.225 7.343 6.138 1.00 72.88 81 LEU A CA 1
ATOM 626 C C . LEU A 1 81 ? 3.927 6.540 5.958 1.00 72.88 81 LEU A C 1
ATOM 628 O O . LEU A 1 81 ? 2.931 7.102 5.487 1.00 72.88 81 LEU A O 1
ATOM 632 N N . PRO A 1 82 ? 3.920 5.237 6.296 1.00 72.50 82 PRO A N 1
ATOM 633 C CA . PRO A 1 82 ? 2.679 4.481 6.343 1.00 72.50 82 PRO A CA 1
ATOM 634 C C . PRO A 1 82 ? 1.656 5.297 7.128 1.00 72.50 82 PRO A C 1
ATOM 636 O O . PRO A 1 82 ? 1.982 5.790 8.211 1.00 72.50 82 PRO A O 1
ATOM 639 N N . ALA A 1 83 ? 0.456 5.482 6.570 1.00 72.94 83 ALA A N 1
ATOM 640 C CA . ALA A 1 83 ? -0.632 6.061 7.342 1.00 72.94 83 ALA A CA 1
ATOM 641 C C . ALA A 1 83 ? -0.700 5.294 8.664 1.00 72.94 83 ALA A C 1
ATOM 643 O O . ALA A 1 83 ? -0.633 4.058 8.655 1.00 72.94 83 ALA A O 1
ATOM 644 N N . LEU A 1 84 ? -0.758 6.022 9.782 1.00 72.19 84 LEU A N 1
ATOM 645 C CA . LEU A 1 84 ? -0.960 5.392 11.078 1.00 72.19 84 LEU A CA 1
ATOM 646 C C . LEU A 1 84 ? -2.161 4.440 10.954 1.00 72.19 84 LEU A C 1
ATOM 648 O O . LEU A 1 84 ? -3.107 4.724 10.208 1.00 72.19 84 LEU A O 1
ATOM 652 N N . HIS A 1 85 ? -2.102 3.270 11.598 1.00 79.50 85 HIS A N 1
ATOM 653 C CA . HIS A 1 85 ? -3.198 2.305 11.498 1.00 79.50 85 HIS A CA 1
ATOM 654 C C . HIS A 1 85 ? -4.519 2.974 11.901 1.00 79.50 85 HIS A C 1
ATOM 656 O O . HIS A 1 85 ? -4.530 3.934 12.658 1.00 79.50 85 HIS A O 1
ATOM 662 N N . LYS A 1 86 ? -5.659 2.478 11.411 1.00 83.06 86 LYS A N 1
ATOM 663 C CA . LYS A 1 86 ? -6.967 3.159 11.558 1.00 83.06 86 LYS A CA 1
ATOM 664 C C . LYS A 1 86 ? -7.396 3.458 13.005 1.00 83.06 86 LYS A C 1
ATOM 666 O O . LYS A 1 86 ? -8.281 4.274 13.216 1.00 83.06 86 LYS A O 1
ATOM 671 N N . LEU A 1 87 ? -6.806 2.759 13.970 1.00 83.69 87 LEU A N 1
ATOM 672 C CA . LEU A 1 87 ? -7.034 2.918 15.410 1.00 83.69 87 LEU A CA 1
ATOM 673 C C . LEU A 1 87 ? -6.053 3.890 16.085 1.00 83.69 87 LEU A C 1
ATOM 675 O O . LEU A 1 87 ? -6.120 4.062 17.296 1.00 83.69 87 LEU A O 1
ATOM 679 N N . ALA A 1 88 ? -5.150 4.505 15.323 1.00 83.81 88 ALA A N 1
ATOM 680 C CA . ALA A 1 88 ? -4.174 5.437 15.851 1.00 83.81 88 ALA A CA 1
ATOM 681 C C . ALA A 1 88 ? -4.846 6.677 16.429 1.00 83.81 88 ALA A C 1
ATOM 683 O O . ALA A 1 88 ? -5.629 7.341 15.750 1.00 83.81 88 ALA A O 1
ATOM 684 N N . GLY A 1 89 ? -4.525 6.969 17.687 1.00 86.94 89 GLY A N 1
ATOM 685 C CA . GLY A 1 89 ? -5.168 8.008 18.487 1.00 86.94 89 GLY A CA 1
ATOM 686 C C . GLY A 1 89 ? -6.296 7.488 19.383 1.00 86.94 89 GLY A C 1
ATOM 687 O O . GLY A 1 89 ? -6.783 8.242 20.220 1.00 86.94 89 GLY A O 1
ATOM 688 N N . PHE A 1 90 ? -6.687 6.214 19.260 1.00 89.94 90 PHE A N 1
ATOM 689 C CA . PHE A 1 90 ? -7.732 5.593 20.081 1.00 89.94 90 PHE A CA 1
ATOM 690 C C . PHE A 1 90 ? -7.198 4.524 21.042 1.00 89.94 90 PHE A C 1
ATOM 692 O O . PHE A 1 90 ? -7.981 3.956 21.798 1.00 89.94 90 PHE A O 1
ATOM 699 N N . GLU A 1 91 ? -5.891 4.247 21.053 1.00 90.81 91 GLU A N 1
ATOM 700 C CA . GLU A 1 91 ? -5.284 3.170 21.844 1.00 90.81 91 GLU A CA 1
ATOM 701 C C . GLU A 1 91 ? -5.588 3.295 23.333 1.00 90.81 91 GLU A C 1
ATOM 703 O O . GLU A 1 91 ? -6.120 2.360 23.921 1.00 90.81 91 GLU A O 1
ATOM 708 N N . GLY A 1 92 ? -5.329 4.463 23.927 1.00 92.31 92 GLY A N 1
ATOM 709 C CA . GLY A 1 92 ? -5.569 4.670 25.358 1.00 92.31 92 GLY A CA 1
ATOM 710 C C . GLY A 1 92 ? -7.051 4.578 25.729 1.00 92.31 92 GLY A C 1
ATOM 711 O O . GLY A 1 92 ? -7.403 4.076 26.794 1.00 92.31 92 GLY A O 1
ATOM 712 N N . TRP A 1 93 ? -7.943 5.008 24.831 1.00 93.44 93 TRP A N 1
ATOM 713 C CA . TRP A 1 93 ? -9.385 4.875 25.036 1.00 93.44 93 TRP A CA 1
ATOM 714 C C . TRP A 1 93 ? -9.845 3.411 24.945 1.00 93.44 93 TRP A C 1
ATOM 716 O O . TRP A 1 93 ? -10.636 2.961 25.778 1.00 93.44 93 TRP A O 1
ATOM 726 N N . LEU A 1 94 ? -9.325 2.654 23.972 1.00 93.06 94 LEU A N 1
ATOM 727 C CA . LEU A 1 94 ? -9.590 1.221 23.827 1.00 93.06 94 LEU A CA 1
ATOM 728 C C . LEU A 1 94 ? -9.059 0.432 25.027 1.00 93.06 94 LEU A C 1
ATOM 730 O O . LEU A 1 94 ? -9.762 -0.442 25.529 1.00 93.06 94 LEU A O 1
ATOM 734 N N . GLU A 1 95 ? -7.865 0.767 25.513 1.00 95.00 95 GLU A N 1
ATOM 735 C CA . GLU A 1 95 ? -7.247 0.147 26.687 1.00 95.00 95 GLU A CA 1
ATOM 736 C C . GLU A 1 95 ? -8.077 0.409 27.951 1.00 95.00 95 GLU A C 1
ATOM 738 O O . GLU A 1 95 ? -8.434 -0.527 28.661 1.00 95.00 95 GLU A O 1
ATOM 743 N N . ALA A 1 96 ? -8.524 1.649 28.176 1.00 94.12 96 ALA A N 1
ATOM 744 C CA . ALA A 1 96 ? -9.420 1.966 29.289 1.00 94.12 96 ALA A CA 1
ATOM 745 C C . ALA A 1 96 ? -10.761 1.211 29.209 1.00 94.12 96 ALA A C 1
ATOM 747 O O . ALA A 1 96 ? -11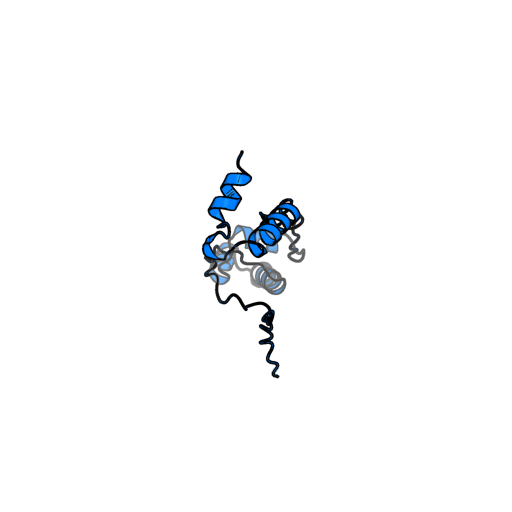.286 0.748 30.225 1.00 94.12 96 ALA A O 1
ATOM 748 N N . CYS A 1 97 ? -11.331 1.068 28.008 1.00 93.00 97 CYS A N 1
ATOM 749 C CA . CYS A 1 97 ? -12.550 0.282 27.813 1.00 93.00 97 CYS A CA 1
ATOM 750 C C . CYS A 1 97 ? -12.323 -1.208 28.090 1.00 93.00 97 CYS A C 1
ATOM 752 O O . CYS A 1 97 ? -13.191 -1.845 28.689 1.00 93.00 97 CYS A O 1
ATOM 754 N N . TYR A 1 98 ? -11.169 -1.737 27.682 1.00 93.75 98 TYR A N 1
ATOM 755 C CA . TYR A 1 98 ? -10.774 -3.120 27.913 1.00 93.75 98 TYR A CA 1
ATOM 756 C C . TYR A 1 98 ? -10.616 -3.419 29.407 1.00 93.75 98 TYR A C 1
ATOM 758 O O . TYR A 1 98 ? -11.237 -4.355 29.904 1.00 93.75 98 TYR A O 1
ATOM 766 N N . GLU A 1 99 ? -9.890 -2.576 30.144 1.00 95.69 99 GLU A N 1
ATOM 767 C CA . GLU A 1 99 ? -9.722 -2.718 31.596 1.00 95.69 99 GLU A CA 1
ATOM 768 C C . GLU A 1 99 ? -11.065 -2.663 32.340 1.00 95.69 99 GLU A C 1
ATOM 770 O O . GLU A 1 99 ? -11.329 -3.467 33.234 1.00 95.69 99 GLU A O 1
ATOM 775 N N . GLN A 1 100 ? -11.975 -1.770 31.933 1.00 93.44 100 GLN A N 1
ATOM 776 C CA . GLN A 1 100 ? -13.330 -1.740 32.494 1.00 93.44 100 GLN A CA 1
ATOM 777 C C . GLN A 1 100 ? -14.093 -3.037 32.232 1.00 93.44 100 GLN A C 1
ATOM 779 O O . GLN A 1 100 ? -14.793 -3.530 33.116 1.00 93.44 100 GLN A O 1
ATOM 784 N N . ASP A 1 101 ? -13.991 -3.585 31.026 1.00 93.12 101 ASP A N 1
ATOM 785 C CA . ASP A 1 101 ? -14.720 -4.793 30.668 1.00 93.12 101 ASP A CA 1
ATOM 786 C C . ASP A 1 101 ? -14.137 -6.032 31.364 1.00 93.12 101 ASP A C 1
ATOM 788 O O . ASP A 1 101 ? -14.911 -6.890 31.778 1.00 93.12 101 ASP A O 1
ATOM 792 N N . LEU A 1 102 ? -12.829 -6.084 31.645 1.00 94.06 102 LEU A N 1
ATOM 793 C CA . LEU A 1 102 ? -12.231 -7.143 32.471 1.00 94.06 102 LEU A CA 1
ATOM 794 C C . LEU A 1 102 ? -12.844 -7.233 33.877 1.00 94.06 102 LEU A C 1
ATOM 796 O O . LEU A 1 102 ? -12.950 -8.330 34.426 1.00 94.06 102 LEU A O 1
ATOM 800 N N . THR A 1 103 ? -13.280 -6.107 34.453 1.00 93.75 103 THR A N 1
ATOM 801 C CA . THR A 1 103 ? -13.943 -6.099 35.771 1.00 93.75 103 THR A CA 1
ATOM 802 C C . THR A 1 103 ? -15.389 -6.597 35.732 1.00 93.75 103 THR A C 1
ATOM 804 O O . THR A 1 103 ? -15.963 -6.915 36.774 1.00 93.75 103 THR A O 1
ATOM 807 N N . ARG A 1 104 ? -15.995 -6.676 34.542 1.00 90.00 104 ARG A N 1
ATOM 808 C CA . ARG A 1 104 ? -17.393 -7.070 34.360 1.00 90.00 104 ARG A CA 1
ATOM 809 C C . ARG A 1 104 ? -17.541 -8.575 34.137 1.00 90.00 104 ARG A C 1
ATOM 811 O O . ARG A 1 104 ? -16.634 -9.226 33.611 1.00 90.00 104 ARG A O 1
ATOM 818 N N . PRO A 1 105 ? -18.720 -9.143 34.447 1.00 93.25 105 PRO A N 1
ATOM 819 C CA . PRO A 1 105 ? -19.069 -10.487 34.007 1.00 93.25 105 PRO A CA 1
ATOM 820 C C . PRO A 1 105 ? -18.926 -10.618 32.484 1.00 93.25 105 PRO A C 1
ATOM 822 O O . PRO A 1 105 ? -19.298 -9.712 31.743 1.00 93.25 105 PRO A O 1
ATOM 825 N N . SER A 1 106 ? -18.473 -11.777 31.997 1.00 87.81 106 SER A N 1
ATOM 826 C CA . SER A 1 106 ? -18.216 -12.006 30.561 1.00 87.81 106 SER A CA 1
ATOM 827 C C . SER A 1 106 ? -19.411 -11.711 29.639 1.00 87.81 106 SER A C 1
ATOM 829 O O . SER A 1 106 ? -19.226 -11.331 28.487 1.00 87.81 106 SER A O 1
ATOM 831 N N . ARG A 1 107 ? -20.645 -11.830 30.148 1.00 90.88 107 ARG A N 1
ATOM 832 C CA . ARG A 1 107 ? -21.876 -11.519 29.399 1.00 90.88 107 ARG A CA 1
ATOM 833 C C . ARG A 1 107 ? -22.076 -10.019 29.137 1.00 90.88 107 ARG A C 1
ATOM 835 O O . ARG A 1 107 ? -22.898 -9.662 28.302 1.00 90.88 107 ARG A O 1
ATOM 842 N N . GLU A 1 108 ? -21.351 -9.162 29.850 1.00 91.56 108 GLU A N 1
ATOM 843 C CA . GLU A 1 108 ? -21.489 -7.700 29.832 1.00 91.56 108 GLU A CA 1
ATOM 844 C C . GLU A 1 108 ? -20.292 -6.985 29.185 1.00 91.56 108 GLU A C 1
ATOM 846 O O . GLU A 1 108 ? -20.239 -5.750 29.161 1.00 91.56 108 GLU A O 1
ATOM 851 N N . HIS A 1 109 ? -19.328 -7.743 28.653 1.00 94.06 109 HIS A N 1
ATOM 852 C CA . HIS A 1 109 ? -18.211 -7.196 27.882 1.00 94.06 109 HIS A CA 1
ATOM 853 C C . HIS A 1 109 ? -18.743 -6.468 26.644 1.00 94.06 109 HIS A C 1
ATOM 855 O O . HIS A 1 109 ? -19.662 -6.945 25.968 1.00 94.06 109 HIS A O 1
ATOM 861 N N . ARG A 1 110 ? -18.209 -5.279 26.346 1.00 92.56 110 ARG A N 1
ATOM 862 C CA . ARG A 1 110 ? -18.676 -4.492 25.202 1.00 92.56 110 ARG A CA 1
ATOM 863 C C . ARG A 1 110 ? -18.164 -5.130 23.912 1.00 92.56 110 ARG A C 1
ATOM 865 O O . ARG A 1 110 ? -17.016 -5.546 23.806 1.00 92.56 110 ARG A O 1
ATOM 872 N N . SER A 1 111 ? -19.018 -5.174 22.894 1.00 92.94 111 SER A N 1
ATOM 873 C CA . SER A 1 111 ? -18.615 -5.586 21.548 1.00 92.94 111 SER A CA 1
ATOM 874 C C . SER A 1 111 ? -17.952 -4.432 20.793 1.00 92.94 111 SER A C 1
ATOM 876 O O . SER A 1 111 ? -18.186 -3.261 21.097 1.00 92.94 111 SER A O 1
ATOM 878 N N . ALA A 1 112 ? -17.192 -4.749 19.741 1.00 90.38 112 ALA A N 1
ATOM 879 C CA . ALA A 1 112 ? -16.573 -3.740 18.878 1.00 90.38 112 ALA A CA 1
ATOM 880 C C . ALA A 1 112 ? -17.592 -2.738 18.296 1.00 90.38 112 ALA A C 1
ATOM 882 O O . ALA A 1 112 ? -17.306 -1.548 18.220 1.00 90.38 112 ALA A O 1
ATOM 883 N N . LEU A 1 113 ? -18.806 -3.191 17.954 1.00 92.31 113 LEU A N 1
ATOM 884 C CA . LEU A 1 113 ? -19.895 -2.314 17.497 1.00 92.31 113 LEU A CA 1
ATOM 885 C C . LEU A 1 113 ? -20.336 -1.328 18.583 1.00 92.31 113 LEU A C 1
ATOM 887 O O . LEU A 1 113 ? -20.593 -0.161 18.298 1.00 92.31 113 LEU A O 1
ATOM 891 N N . LYS A 1 114 ? -20.409 -1.795 19.835 1.00 91.75 114 LYS A N 1
ATOM 892 C CA . LYS A 1 114 ? -20.789 -0.956 20.971 1.00 91.75 114 LYS A CA 1
ATOM 893 C C . LYS A 1 114 ? -19.706 0.070 21.286 1.00 91.75 114 LYS A C 1
ATOM 895 O O . LYS A 1 114 ? -20.041 1.208 21.574 1.00 91.75 114 LYS A O 1
ATOM 900 N N . LEU A 1 115 ? -18.434 -0.312 21.174 1.00 91.81 115 LEU A N 1
ATOM 901 C CA . LEU A 1 115 ? -17.301 0.609 21.276 1.00 91.81 115 LEU A CA 1
ATOM 902 C C . LEU A 1 115 ? -17.335 1.666 20.161 1.00 91.81 115 LEU A C 1
ATOM 904 O O . LEU A 1 115 ? -17.249 2.853 20.449 1.00 91.81 115 LEU A O 1
ATOM 908 N N . TYR A 1 116 ? -17.548 1.261 18.908 1.00 90.69 116 TYR A N 1
ATOM 909 C CA . TYR A 1 116 ? -17.636 2.193 17.781 1.00 90.69 116 TYR A CA 1
ATOM 910 C C . TYR A 1 116 ? -18.726 3.260 17.977 1.00 90.69 116 TYR A C 1
ATOM 912 O O . TYR A 1 116 ? -18.461 4.445 17.791 1.00 90.69 116 TYR A O 1
ATOM 920 N N . GLY A 1 117 ? -19.916 2.858 18.441 1.00 90.75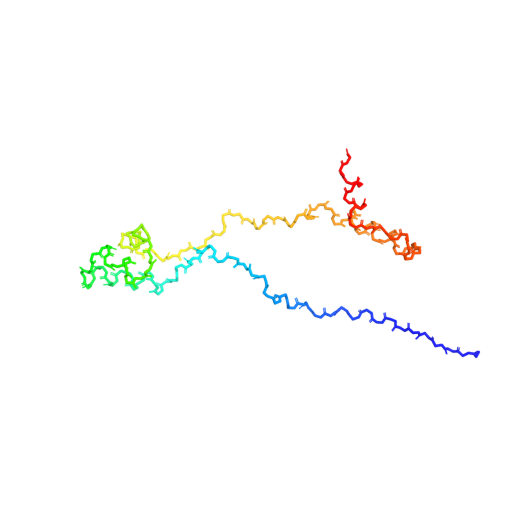 117 GLY A N 1
ATOM 921 C CA . GLY A 1 117 ? -21.018 3.787 18.712 1.00 90.75 117 GLY A CA 1
ATOM 922 C C . GLY A 1 117 ? -20.757 4.791 19.844 1.00 90.75 117 GLY A C 1
ATOM 923 O O . GLY A 1 117 ? -21.429 5.813 19.902 1.00 90.75 117 GLY A O 1
ATOM 924 N N . LEU A 1 118 ? -19.795 4.527 20.738 1.00 87.94 118 LEU A N 1
ATOM 925 C CA . LEU A 1 118 ? -19.416 5.457 21.812 1.00 87.94 118 LEU A CA 1
ATOM 926 C C . LEU A 1 118 ? -18.481 6.572 21.332 1.00 87.94 118 LEU A C 1
ATOM 928 O O . LEU A 1 118 ? -18.416 7.616 21.970 1.00 87.94 118 LEU A O 1
ATOM 932 N N . VAL A 1 119 ? -17.746 6.341 20.242 1.00 84.50 119 VAL A N 1
ATOM 933 C CA . VAL A 1 119 ? -16.776 7.296 19.675 1.00 84.50 119 VAL A CA 1
ATOM 934 C C . VAL A 1 119 ? -17.409 8.157 18.578 1.00 84.50 119 VAL A C 1
ATOM 936 O O . VAL A 1 119 ? -16.890 9.216 18.248 1.00 84.50 119 VAL A O 1
ATOM 939 N N . SER A 1 120 ? -18.529 7.718 17.999 1.00 74.00 120 SER A N 1
ATOM 940 C CA . SER A 1 120 ? -19.189 8.371 16.863 1.00 74.00 120 SER A CA 1
ATOM 941 C C . SER A 1 120 ? -20.201 9.469 17.243 1.00 74.00 120 SER A C 1
ATOM 943 O O . SER A 1 120 ? -21.131 9.702 16.471 1.00 74.00 120 SER A O 1
ATOM 945 N N . VAL A 1 121 ? -20.071 10.088 18.420 1.00 53.28 121 VAL A N 1
ATOM 946 C CA . VAL A 1 121 ? -20.955 11.155 18.943 1.00 53.28 121 VAL A CA 1
ATOM 947 C C . VAL A 1 121 ? -20.182 12.462 19.012 1.00 53.28 121 VAL A C 1
ATOM 949 O O . VAL A 1 121 ? -20.746 13.487 18.574 1.00 53.28 121 VAL A O 1
#

Secondary structure (DSSP, 8-state):
------------PSPP----------------HHHHHHHHIIIIIT---HHHHHHHH---HHHHHHHHH--SPP----SSPPPPPTTTT-HHHHHHHHHHHHTS-GGGPPPHHHHHHHH--